Protein AF-A0A383B285-F1 (afdb_monomer_lite)

Radius of gyration: 13.39 Å; chains: 1; bounding box: 40×34×34 Å

Structure (mmCIF, N/CA/C/O backbone):
data_AF-A0A383B285-F1
#
_entry.id   AF-A0A383B285-F1
#
loop_
_atom_site.group_PDB
_atom_site.id
_atom_site.type_symbol
_atom_site.label_atom_id
_atom_site.label_alt_id
_atom_site.label_comp_id
_atom_site.label_asym_id
_atom_site.label_entity_id
_atom_site.label_seq_id
_atom_site.pdbx_PDB_ins_code
_atom_site.Cartn_x
_atom_site.Cartn_y
_atom_site.Cartn_z
_atom_site.occupancy
_atom_site.B_iso_or_equiv
_atom_site.auth_seq_id
_atom_site.auth_comp_id
_atom_site.auth_asym_id
_atom_site.auth_atom_id
_atom_site.pdbx_PDB_model_num
ATOM 1 N N . MET A 1 1 ? 25.808 -14.096 19.662 1.00 39.41 1 MET A N 1
ATOM 2 C CA . MET A 1 1 ? 24.910 -14.997 18.913 1.00 39.41 1 MET A CA 1
ATOM 3 C C . MET A 1 1 ? 23.701 -14.143 18.546 1.00 39.41 1 MET A C 1
ATOM 5 O O . MET A 1 1 ? 22.890 -13.890 19.416 1.00 39.41 1 MET A O 1
ATOM 9 N N . THR A 1 2 ? 23.863 -13.259 17.557 1.00 38.72 2 THR A N 1
ATOM 10 C CA . THR A 1 2 ? 23.516 -13.438 16.126 1.00 38.72 2 THR A CA 1
ATOM 11 C C . THR A 1 2 ? 22.011 -13.330 15.873 1.00 38.72 2 THR A C 1
ATOM 13 O O . THR A 1 2 ? 21.273 -14.186 16.345 1.00 38.72 2 THR A O 1
ATOM 16 N N . GLN A 1 3 ? 21.659 -12.343 15.030 1.00 39.00 3 GLN A N 1
ATOM 17 C CA . GLN A 1 3 ? 20.411 -12.177 14.261 1.00 39.00 3 GLN A CA 1
ATOM 18 C C . GLN A 1 3 ? 19.294 -11.397 15.002 1.00 39.00 3 GLN A C 1
ATOM 20 O O . GLN A 1 3 ? 18.973 -11.721 16.135 1.00 39.00 3 GLN A O 1
ATOM 25 N N . THR A 1 4 ? 18.730 -10.303 14.476 1.00 37.41 4 THR A N 1
ATOM 26 C CA . THR A 1 4 ? 18.509 -9.975 13.057 1.00 37.41 4 THR A CA 1
ATOM 27 C C . THR A 1 4 ? 18.558 -8.457 12.850 1.00 37.41 4 THR A C 1
ATOM 29 O O . THR A 1 4 ? 17.865 -7.708 13.537 1.00 37.41 4 THR A O 1
ATOM 32 N N . ASP A 1 5 ? 19.390 -8.017 11.906 1.00 42.62 5 ASP A N 1
ATOM 33 C CA . ASP A 1 5 ? 19.161 -6.810 11.107 1.00 42.62 5 ASP A CA 1
ATOM 34 C C . ASP A 1 5 ? 17.681 -6.854 10.714 1.00 42.62 5 ASP A C 1
ATOM 36 O O . ASP A 1 5 ? 17.306 -7.746 9.966 1.00 42.62 5 ASP A O 1
ATOM 40 N N . VAL A 1 6 ? 16.803 -6.078 11.358 1.00 51.84 6 VAL A N 1
ATOM 41 C CA . VAL A 1 6 ? 15.353 -6.165 11.117 1.00 51.84 6 VAL A CA 1
ATOM 42 C C . VAL A 1 6 ? 15.146 -6.023 9.615 1.00 51.84 6 VAL A C 1
ATOM 44 O O . VAL A 1 6 ? 15.353 -4.917 9.114 1.00 51.84 6 VAL A O 1
ATOM 47 N N . ASP A 1 7 ? 14.826 -7.144 8.946 1.00 56.09 7 ASP A N 1
ATOM 48 C CA . ASP A 1 7 ? 14.763 -7.375 7.494 1.00 56.09 7 ASP A CA 1
ATOM 49 C C . ASP A 1 7 ? 13.747 -6.441 6.827 1.00 56.09 7 ASP A C 1
ATOM 51 O O . ASP A 1 7 ? 12.724 -6.842 6.284 1.00 56.09 7 ASP A O 1
ATOM 55 N N . SER A 1 8 ? 13.992 -5.145 6.924 1.00 61.88 8 SER A N 1
ATOM 56 C CA . SER A 1 8 ? 13.173 -4.104 6.350 1.00 61.88 8 SER A CA 1
ATOM 57 C C . SER A 1 8 ? 13.355 -4.197 4.847 1.00 61.88 8 SER A C 1
ATOM 59 O O . SER A 1 8 ? 14.458 -4.458 4.353 1.00 61.88 8 SER A O 1
ATOM 61 N N . PHE A 1 9 ? 12.323 -3.853 4.085 1.00 66.31 9 PHE A N 1
ATOM 62 C CA . PHE A 1 9 ? 12.443 -3.797 2.628 1.00 66.31 9 PHE A CA 1
ATOM 63 C C . PHE A 1 9 ? 13.439 -2.733 2.135 1.00 66.31 9 PHE A C 1
ATOM 65 O O . PHE A 1 9 ? 13.666 -2.598 0.935 1.00 66.31 9 PHE A O 1
ATOM 72 N N . LYS A 1 10 ? 14.082 -2.002 3.054 1.00 65.69 10 LYS A N 1
ATOM 73 C CA . LYS A 1 10 ? 15.209 -1.106 2.800 1.00 65.69 10 LYS A CA 1
ATOM 74 C C . LYS A 1 10 ? 16.318 -1.769 1.983 1.00 65.69 10 LYS A C 1
ATOM 76 O O . LYS A 1 10 ? 16.828 -1.140 1.064 1.00 65.69 10 LYS A O 1
ATOM 81 N N . SER A 1 11 ? 16.661 -3.021 2.297 1.00 67.06 11 SER A N 1
ATOM 82 C CA . SER A 1 11 ? 17.742 -3.751 1.616 1.00 67.06 11 SER A CA 1
ATOM 83 C C . SER A 1 11 ? 17.371 -4.172 0.191 1.00 67.06 11 SER A C 1
ATOM 85 O O . SER A 1 11 ? 18.249 -4.300 -0.656 1.00 67.06 11 SER A O 1
ATOM 87 N N . PHE A 1 12 ? 16.075 -4.337 -0.093 1.00 70.44 12 PHE A N 1
ATOM 88 C CA . PHE A 1 12 ? 15.550 -4.663 -1.425 1.00 70.44 12 PHE A CA 1
ATOM 89 C C . PHE A 1 12 ? 15.232 -3.416 -2.267 1.00 70.44 12 PHE A C 1
ATOM 91 O O . PHE A 1 12 ? 15.117 -3.496 -3.489 1.00 70.44 12 PHE A O 1
ATOM 98 N N . GLY A 1 13 ? 15.116 -2.255 -1.622 1.00 75.44 13 GLY A N 1
ATOM 99 C CA . GLY A 1 13 ? 14.809 -0.983 -2.262 1.00 75.44 13 GLY A CA 1
ATOM 100 C C . GLY A 1 13 ? 13.308 -0.741 -2.490 1.00 75.44 13 GLY A C 1
ATOM 101 O O . GLY A 1 13 ? 12.468 -1.605 -2.223 1.00 75.44 13 GLY A O 1
ATOM 102 N N . PRO A 1 14 ? 12.952 0.462 -2.973 1.00 75.75 14 PRO A N 1
ATOM 103 C CA . PRO A 1 14 ? 11.560 0.880 -3.148 1.00 75.75 14 PRO A CA 1
ATOM 104 C C . PRO A 1 14 ? 10.824 0.094 -4.245 1.00 75.75 14 PRO A C 1
ATOM 106 O O . PRO A 1 14 ? 9.644 -0.193 -4.082 1.00 75.75 14 PRO A O 1
ATOM 109 N N . ASN A 1 15 ? 11.519 -0.340 -5.303 1.00 81.25 15 ASN A N 1
ATOM 110 C CA . ASN A 1 15 ? 10.917 -1.129 -6.388 1.00 81.25 15 ASN A CA 1
ATOM 111 C C . ASN A 1 15 ? 10.339 -2.461 -5.898 1.00 81.25 15 ASN A C 1
ATOM 113 O O . ASN A 1 15 ? 9.258 -2.863 -6.310 1.00 81.25 15 ASN A O 1
ATOM 117 N N . PHE A 1 16 ? 11.032 -3.147 -4.985 1.00 83.25 16 PHE A N 1
ATOM 118 C CA . PHE A 1 16 ? 10.516 -4.400 -4.436 1.00 83.25 16 PHE A CA 1
ATOM 119 C C . PHE A 1 16 ? 9.242 -4.167 -3.620 1.00 83.25 16 PHE A C 1
ATOM 121 O O . PHE A 1 16 ? 8.287 -4.928 -3.735 1.00 83.25 16 PHE A O 1
ATOM 128 N N . GLN A 1 17 ? 9.204 -3.085 -2.835 1.00 84.56 17 GLN A N 1
ATOM 129 C CA . GLN A 1 17 ? 8.016 -2.706 -2.067 1.00 84.56 17 GLN A CA 1
ATOM 130 C C . GLN A 1 17 ? 6.833 -2.426 -3.000 1.00 84.56 17 GLN A C 1
ATOM 132 O O . GLN A 1 17 ? 5.729 -2.883 -2.717 1.00 84.56 17 GLN A O 1
ATOM 137 N N . ASN A 1 18 ? 7.074 -1.755 -4.129 1.00 86.12 18 ASN A N 1
ATOM 138 C CA . ASN A 1 18 ? 6.066 -1.505 -5.160 1.00 86.12 18 ASN A CA 1
ATOM 139 C C . ASN A 1 18 ? 5.529 -2.821 -5.737 1.00 86.12 18 ASN A C 1
ATOM 141 O O . ASN A 1 18 ? 4.324 -3.048 -5.685 1.00 86.12 18 ASN A O 1
ATOM 145 N N . CYS A 1 19 ? 6.399 -3.745 -6.158 1.00 85.06 19 CYS A N 1
ATOM 146 C CA . CYS A 1 19 ? 5.969 -5.061 -6.645 1.00 85.06 19 CYS A CA 1
ATOM 147 C C . CYS A 1 19 ? 5.148 -5.842 -5.608 1.00 85.06 19 CYS A C 1
ATOM 149 O O . CYS A 1 19 ? 4.186 -6.516 -5.965 1.00 85.06 19 CYS A O 1
ATOM 151 N N . VAL A 1 20 ? 5.500 -5.759 -4.320 1.00 84.81 20 VAL A N 1
ATOM 152 C CA . VAL A 1 20 ? 4.741 -6.419 -3.245 1.00 84.81 20 VAL A CA 1
ATOM 153 C C . VAL A 1 20 ? 3.353 -5.797 -3.089 1.00 84.81 20 VAL A C 1
ATOM 155 O O . VAL A 1 20 ? 2.375 -6.533 -2.970 1.00 84.81 20 VAL A O 1
ATOM 158 N N . LEU A 1 21 ? 3.250 -4.463 -3.117 1.00 85.00 21 LEU A N 1
ATOM 159 C CA . LEU A 1 21 ? 1.965 -3.758 -3.087 1.00 85.00 21 LEU A CA 1
ATOM 160 C C . LEU A 1 21 ? 1.120 -4.084 -4.326 1.00 85.00 21 LEU A C 1
ATOM 162 O O . LEU A 1 21 ? -0.069 -4.344 -4.197 1.00 85.00 21 LEU A O 1
ATOM 166 N N . GLN A 1 22 ? 1.726 -4.134 -5.510 1.00 86.94 22 GLN A N 1
ATOM 167 C CA . GLN A 1 22 ? 1.050 -4.515 -6.747 1.00 86.94 22 GLN A CA 1
ATOM 168 C C . GLN A 1 22 ? 0.520 -5.951 -6.670 1.00 86.94 22 GLN A C 1
ATOM 170 O O . GLN A 1 22 ? -0.663 -6.197 -6.898 1.00 86.94 22 GLN A O 1
ATOM 175 N N . ALA A 1 23 ? 1.371 -6.904 -6.283 1.00 85.75 23 ALA A N 1
ATOM 176 C CA . ALA A 1 23 ? 0.988 -8.303 -6.131 1.00 85.75 23 ALA A CA 1
ATOM 177 C C . ALA A 1 23 ? -0.116 -8.481 -5.078 1.00 85.75 23 ALA A C 1
ATOM 179 O O . ALA A 1 23 ? -1.024 -9.277 -5.283 1.00 85.75 23 ALA A O 1
ATOM 180 N N . ALA A 1 24 ? -0.090 -7.692 -3.999 1.00 83.56 24 ALA A N 1
ATOM 181 C CA . ALA A 1 24 ? -1.151 -7.648 -2.994 1.00 83.56 24 ALA A CA 1
ATOM 182 C C . ALA A 1 24 ? -2.514 -7.186 -3.546 1.00 83.56 24 ALA A C 1
ATOM 184 O O . ALA A 1 24 ? -3.553 -7.556 -3.002 1.00 83.56 24 ALA A O 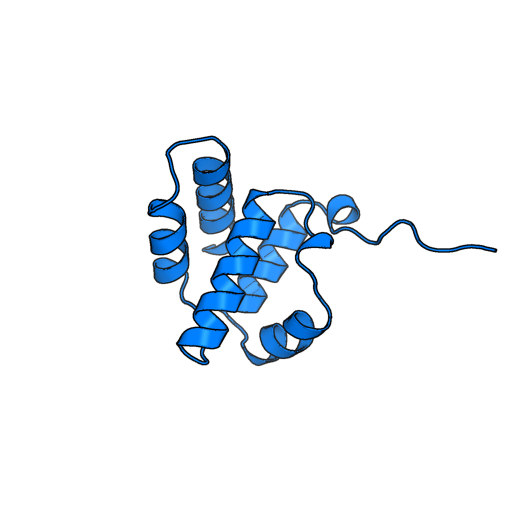1
ATOM 185 N N . LEU A 1 25 ? -2.526 -6.366 -4.599 1.00 80.88 25 LEU A N 1
ATOM 186 C CA . LEU A 1 25 ? -3.757 -5.873 -5.223 1.00 80.88 25 LEU A CA 1
ATOM 187 C C . LEU A 1 25 ? -4.303 -6.832 -6.275 1.00 80.88 25 LEU A C 1
ATOM 189 O O . LEU A 1 25 ? -5.516 -6.991 -6.393 1.00 80.88 25 LEU A O 1
ATOM 193 N N . ILE A 1 26 ? -3.413 -7.457 -7.044 1.00 81.69 26 ILE A N 1
ATOM 194 C CA . ILE A 1 26 ? -3.791 -8.363 -8.131 1.00 81.69 26 ILE A CA 1
ATOM 195 C C . ILE A 1 26 ? -4.171 -9.737 -7.575 1.00 81.69 26 ILE A C 1
ATOM 197 O O . ILE A 1 26 ? -5.154 -10.337 -8.012 1.00 81.69 26 ILE A O 1
ATOM 201 N N . ASP A 1 27 ? -3.394 -10.237 -6.615 1.00 81.81 27 ASP A N 1
ATOM 202 C CA . ASP A 1 27 ? -3.498 -11.601 -6.124 1.00 81.81 27 ASP A CA 1
ATOM 203 C C . ASP A 1 27 ? -3.904 -11.615 -4.648 1.00 81.81 27 ASP A C 1
ATOM 205 O O . ASP A 1 27 ? -3.130 -11.341 -3.728 1.00 81.81 27 ASP A O 1
ATOM 209 N N . ARG A 1 28 ? -5.178 -11.944 -4.426 1.00 78.19 28 ARG A N 1
ATOM 210 C CA . ARG A 1 28 ? -5.758 -12.049 -3.087 1.00 78.19 28 ARG A CA 1
ATOM 211 C C . ARG A 1 28 ? -5.099 -13.149 -2.258 1.00 78.19 28 ARG A C 1
ATOM 213 O O . ARG A 1 28 ? -4.907 -12.956 -1.063 1.00 78.19 28 ARG A O 1
ATOM 220 N N . ASP A 1 29 ? -4.799 -14.296 -2.860 1.00 81.56 29 ASP A N 1
ATOM 221 C CA . ASP A 1 29 ? -4.221 -15.431 -2.135 1.00 81.56 29 ASP A CA 1
ATOM 222 C C . ASP A 1 29 ? -2.788 -15.103 -1.701 1.00 81.56 29 ASP A C 1
ATOM 224 O O . ASP A 1 29 ? -2.393 -15.382 -0.565 1.00 81.56 29 ASP A O 1
ATOM 228 N N . PHE A 1 30 ? -2.042 -14.404 -2.565 1.00 84.00 30 PHE A N 1
ATOM 229 C CA . PHE A 1 30 ? -0.772 -13.793 -2.191 1.00 84.00 30 PHE A CA 1
ATOM 230 C C . PHE A 1 30 ? -0.957 -12.810 -1.036 1.00 84.00 30 PHE A C 1
ATOM 232 O O . PHE A 1 30 ? -0.284 -12.961 -0.016 1.00 84.00 30 PHE A O 1
ATOM 239 N N . PHE A 1 31 ? -1.888 -11.854 -1.161 1.00 83.44 31 PHE A N 1
ATOM 240 C CA . PHE A 1 31 ? -2.152 -10.868 -0.119 1.00 83.44 31 PHE A CA 1
ATOM 241 C C . PHE A 1 31 ? -2.488 -11.513 1.217 1.00 83.44 31 PHE A C 1
ATOM 243 O O . PHE A 1 31 ? -1.870 -11.138 2.196 1.00 83.44 31 PHE A O 1
ATOM 250 N N . GLU A 1 32 ? -3.397 -12.487 1.294 1.00 82.62 32 GLU A N 1
ATOM 251 C CA . GLU A 1 32 ? -3.764 -13.132 2.563 1.00 82.62 32 GLU A CA 1
ATOM 252 C C . GLU A 1 32 ? -2.559 -13.824 3.223 1.00 82.62 32 GLU A C 1
ATOM 254 O O . GLU A 1 32 ? -2.352 -13.687 4.431 1.00 82.62 32 GLU A O 1
ATOM 259 N N . LYS A 1 33 ? -1.698 -14.477 2.432 1.00 84.12 33 LYS A N 1
ATOM 260 C CA . LYS A 1 33 ? -0.460 -15.105 2.926 1.00 84.12 33 LYS A CA 1
ATOM 261 C C . LYS A 1 33 ? 0.546 -14.085 3.448 1.00 84.12 33 LYS A C 1
ATOM 263 O O . LYS A 1 33 ? 1.121 -14.264 4.528 1.00 84.12 33 LYS A O 1
ATOM 26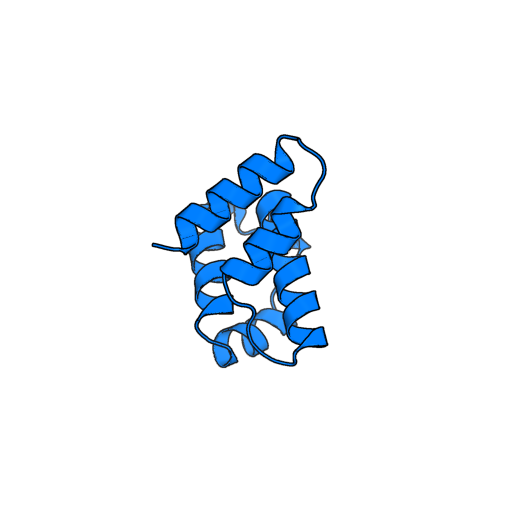8 N N . ILE A 1 34 ? 0.781 -13.013 2.690 1.00 83.00 34 ILE A N 1
ATOM 269 C CA . ILE A 1 34 ? 1.714 -11.971 3.119 1.00 83.00 34 ILE A CA 1
ATOM 270 C C . ILE A 1 34 ? 1.097 -11.062 4.177 1.00 83.00 34 ILE A C 1
ATOM 272 O O . ILE A 1 34 ? 1.831 -10.531 4.980 1.00 83.00 34 ILE A O 1
ATOM 276 N N . PHE A 1 35 ? -0.218 -10.918 4.273 1.00 77.00 35 PHE A N 1
ATOM 277 C CA . PHE A 1 35 ? -0.892 -10.042 5.233 1.00 77.00 35 PHE A CA 1
ATOM 278 C C . PHE A 1 35 ? -0.654 -10.463 6.684 1.00 77.00 35 PHE A C 1
ATOM 280 O O . PHE A 1 35 ? -0.573 -9.608 7.572 1.00 77.00 35 PHE A O 1
ATOM 287 N N . GLU A 1 36 ? -0.563 -11.772 6.926 1.00 77.00 36 GLU A N 1
ATOM 288 C CA . GLU A 1 36 ? -0.259 -12.332 8.244 1.00 77.00 36 GLU A CA 1
ATOM 289 C C . GLU A 1 36 ? 1.233 -12.188 8.589 1.00 77.00 36 GLU A C 1
ATOM 291 O O . GLU A 1 36 ? 1.594 -11.906 9.732 1.00 77.00 36 GLU A O 1
ATOM 296 N N . THR A 1 37 ? 2.101 -12.315 7.581 1.00 80.38 37 THR A N 1
ATOM 297 C CA . THR A 1 37 ? 3.564 -12.327 7.752 1.00 80.38 37 THR A CA 1
ATOM 298 C C . THR A 1 37 ? 4.181 -10.921 7.701 1.00 80.38 37 THR A C 1
ATOM 300 O O . THR A 1 37 ? 5.167 -10.628 8.376 1.00 80.38 37 THR A O 1
ATOM 303 N N . LEU A 1 38 ? 3.600 -10.032 6.901 1.00 80.12 38 LEU A N 1
ATOM 304 C CA . LEU A 1 38 ? 4.113 -8.721 6.531 1.00 80.12 38 LEU A CA 1
ATOM 305 C C . LEU A 1 38 ? 3.420 -7.647 7.369 1.00 80.12 38 LEU A C 1
ATOM 307 O O . LEU A 1 38 ? 2.232 -7.347 7.240 1.00 80.12 38 LEU A O 1
ATOM 311 N N . LYS A 1 39 ? 4.208 -7.047 8.252 1.00 78.31 39 LYS A N 1
ATOM 312 C CA . LYS A 1 39 ? 3.819 -5.906 9.082 1.00 78.31 39 LYS A CA 1
ATOM 313 C C . LYS A 1 39 ? 4.135 -4.580 8.391 1.00 78.31 39 LYS A C 1
ATOM 315 O O . LYS A 1 39 ? 5.060 -4.464 7.594 1.00 78.31 39 LYS A O 1
ATOM 320 N N . GLU A 1 40 ? 3.412 -3.535 8.763 1.00 78.25 40 GLU A N 1
ATOM 321 C CA . GLU A 1 40 ? 3.719 -2.169 8.317 1.00 78.25 40 GLU A CA 1
ATOM 322 C C . GLU A 1 40 ? 5.138 -1.710 8.716 1.00 78.25 40 GLU A C 1
ATOM 324 O O . GLU A 1 40 ? 5.739 -0.865 8.059 1.00 78.25 40 GLU A O 1
ATOM 329 N N . GLU A 1 41 ? 5.703 -2.310 9.767 1.00 76.69 41 GLU A N 1
ATOM 330 C CA . GLU A 1 41 ? 7.044 -2.030 10.289 1.00 76.69 41 GLU A CA 1
ATOM 331 C C . GLU A 1 41 ? 8.170 -2.375 9.298 1.00 76.69 41 GLU A C 1
ATOM 333 O O . GLU A 1 41 ? 9.239 -1.775 9.372 1.00 76.69 41 GLU A O 1
ATOM 338 N N . TYR A 1 42 ? 7.931 -3.294 8.352 1.00 79.19 42 TYR A N 1
ATOM 339 C CA . TYR A 1 42 ? 8.923 -3.686 7.341 1.00 79.19 42 TYR A CA 1
ATOM 340 C C . TYR A 1 42 ? 9.112 -2.630 6.247 1.00 79.19 42 TYR A C 1
ATOM 342 O O . TYR A 1 42 ? 10.165 -2.581 5.600 1.00 79.19 42 TYR A O 1
ATOM 350 N N . PHE A 1 43 ? 8.107 -1.783 6.022 1.00 80.88 43 PHE A N 1
ATOM 351 C CA . PHE A 1 43 ? 8.231 -0.666 5.097 1.00 80.88 43 PHE A CA 1
ATOM 352 C C . PHE A 1 43 ? 9.053 0.439 5.753 1.00 80.88 43 PHE A C 1
ATOM 354 O O . PHE A 1 43 ? 8.866 0.781 6.918 1.00 80.88 43 PHE A O 1
ATOM 361 N N . THR A 1 44 ? 9.970 1.035 5.003 1.00 77.25 44 THR A N 1
ATOM 362 C CA . THR A 1 44 ? 10.760 2.170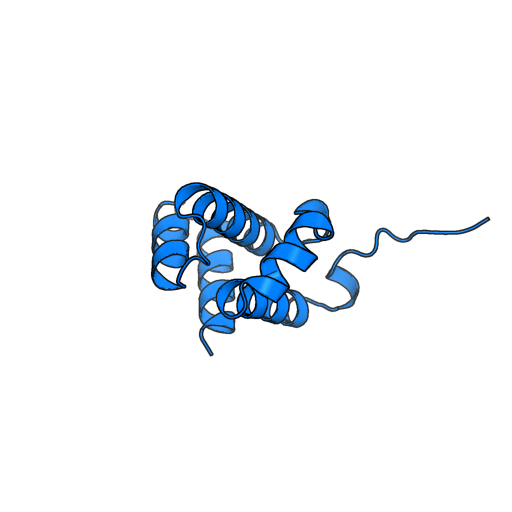 5.501 1.00 77.25 44 THR A CA 1
ATOM 363 C C . THR A 1 44 ? 10.133 3.509 5.172 1.00 77.25 44 THR A C 1
ATOM 365 O O . THR A 1 44 ? 10.330 4.471 5.907 1.00 77.25 44 THR A O 1
ATOM 368 N N . SER A 1 45 ? 9.377 3.561 4.082 1.00 81.19 45 SER A N 1
ATOM 369 C CA . SER A 1 45 ? 8.740 4.775 3.596 1.00 81.19 45 SER A CA 1
ATOM 370 C C . SER A 1 45 ? 7.339 4.910 4.173 1.00 81.19 45 SER A C 1
ATOM 372 O O . SER A 1 45 ? 6.545 3.968 4.137 1.00 81.19 45 SER A O 1
ATOM 374 N N . GLU A 1 46 ? 7.008 6.102 4.661 1.00 83.62 46 GLU A N 1
ATOM 375 C CA . GLU A 1 46 ? 5.671 6.401 5.183 1.00 83.62 46 GLU A CA 1
ATOM 376 C C . GLU A 1 46 ? 4.582 6.288 4.103 1.00 83.62 46 GLU A C 1
ATOM 378 O O . GLU A 1 46 ? 3.455 5.893 4.407 1.00 83.62 46 GLU A O 1
ATOM 383 N N . ALA A 1 47 ? 4.929 6.542 2.836 1.00 86.56 47 ALA A N 1
ATOM 384 C CA . ALA A 1 47 ? 4.045 6.339 1.690 1.00 86.56 47 ALA A CA 1
ATOM 385 C C . ALA A 1 47 ? 3.613 4.869 1.553 1.00 86.56 47 ALA A C 1
ATOM 387 O O . ALA A 1 47 ? 2.421 4.569 1.579 1.00 86.56 47 ALA A O 1
ATOM 388 N N . HIS A 1 48 ? 4.573 3.940 1.493 1.00 86.19 48 HIS A N 1
ATOM 389 C CA . HIS A 1 48 ? 4.293 2.504 1.404 1.00 86.19 48 HIS A CA 1
ATOM 390 C C . HIS A 1 48 ? 3.516 1.985 2.613 1.00 86.19 48 HIS A C 1
ATOM 392 O O . HIS A 1 48 ? 2.581 1.209 2.438 1.00 86.19 48 HIS A O 1
ATOM 398 N N . LYS A 1 49 ? 3.849 2.454 3.826 1.00 87.50 49 LYS A N 1
ATOM 399 C CA . LYS A 1 49 ? 3.085 2.133 5.044 1.00 87.50 49 LYS A CA 1
ATOM 400 C C . LYS A 1 49 ? 1.630 2.561 4.929 1.00 87.50 49 LYS A C 1
ATOM 402 O O . LYS A 1 49 ? 0.737 1.768 5.210 1.00 87.50 49 LYS A O 1
ATOM 407 N N . SER A 1 50 ? 1.402 3.802 4.506 1.00 87.12 50 SER A N 1
ATOM 408 C CA . SER A 1 50 ? 0.059 4.367 4.362 1.00 87.12 50 SER A CA 1
ATOM 409 C C . SER A 1 50 ? -0.762 3.580 3.346 1.00 87.12 50 SER A C 1
ATOM 411 O O . SER A 1 50 ? -1.887 3.191 3.642 1.00 87.12 50 SER A O 1
ATOM 413 N N . ILE A 1 51 ? -0.171 3.265 2.188 1.00 87.62 51 ILE A N 1
ATOM 414 C CA . ILE A 1 51 ? -0.828 2.448 1.163 1.00 87.62 51 ILE A CA 1
ATOM 415 C C . ILE A 1 51 ? -1.145 1.061 1.720 1.00 87.62 51 ILE A C 1
ATOM 417 O O . ILE A 1 51 ? -2.285 0.622 1.625 1.00 87.62 51 ILE A O 1
ATOM 421 N N . TRP A 1 52 ? -0.180 0.387 2.353 1.00 87.19 52 TRP A N 1
ATOM 422 C CA . TRP A 1 52 ? -0.395 -0.931 2.951 1.00 87.19 52 TRP A CA 1
ATOM 423 C C . TRP A 1 52 ? -1.545 -0.922 3.962 1.00 87.19 52 TRP A C 1
ATOM 425 O O . TRP A 1 52 ? -2.418 -1.785 3.907 1.00 87.19 52 TRP A O 1
ATOM 435 N N . LEU A 1 53 ? -1.591 0.070 4.854 1.00 87.44 53 LEU A N 1
ATOM 436 C CA . LEU A 1 53 ? -2.674 0.222 5.825 1.00 87.44 53 LEU A CA 1
ATOM 437 C C . LEU A 1 53 ? -4.041 0.380 5.158 1.00 87.44 53 LEU A C 1
ATOM 439 O O . LEU A 1 53 ? -4.996 -0.271 5.588 1.00 87.44 53 LEU A O 1
ATOM 443 N N . GLU A 1 54 ? -4.137 1.182 4.099 1.00 87.38 54 GLU A N 1
ATOM 444 C CA . GLU A 1 54 ? -5.386 1.321 3.351 1.00 87.38 54 GLU A CA 1
ATOM 445 C C . GLU A 1 54 ? -5.765 0.035 2.621 1.00 87.38 54 GLU A C 1
ATOM 447 O O . GLU A 1 54 ? -6.931 -0.361 2.667 1.00 87.38 54 GLU A O 1
ATOM 452 N N . ILE A 1 55 ? -4.797 -0.703 2.065 1.00 86.25 55 ILE A N 1
ATOM 453 C CA . ILE A 1 55 ? -5.062 -2.028 1.491 1.00 86.25 55 ILE A CA 1
ATOM 454 C C . ILE A 1 55 ? -5.682 -2.943 2.548 1.00 86.25 55 ILE A C 1
ATOM 456 O O . ILE A 1 55 ? -6.726 -3.546 2.307 1.00 86.25 55 ILE A O 1
ATOM 460 N N . ARG A 1 56 ? -5.089 -3.005 3.748 1.00 85.00 56 ARG A N 1
ATOM 461 C CA . ARG A 1 56 ? -5.607 -3.814 4.862 1.00 85.00 56 ARG A CA 1
ATOM 462 C C . ARG A 1 56 ? -7.015 -3.390 5.275 1.00 85.00 56 ARG A C 1
ATOM 464 O O . ARG A 1 56 ? -7.862 -4.254 5.496 1.00 85.00 56 ARG A O 1
ATOM 471 N N . LYS A 1 57 ? -7.279 -2.084 5.389 1.00 86.19 57 LYS A N 1
ATOM 472 C CA . LYS A 1 57 ? -8.603 -1.561 5.762 1.00 86.19 57 LYS A CA 1
ATOM 473 C C . LYS A 1 57 ? -9.654 -1.895 4.717 1.00 86.19 57 LYS A C 1
ATOM 475 O O . LYS A 1 57 ? -10.728 -2.375 5.072 1.00 86.19 57 LYS A O 1
ATOM 480 N N . LEU A 1 58 ? -9.354 -1.657 3.444 1.00 85.50 58 LEU A N 1
ATOM 481 C CA . LEU A 1 58 ? -10.269 -1.932 2.345 1.00 85.50 58 LEU A CA 1
ATOM 482 C C . LEU A 1 58 ? -10.515 -3.433 2.207 1.00 85.50 58 LEU A C 1
ATOM 484 O O . LEU A 1 58 ? -11.665 -3.841 2.057 1.00 85.50 58 LEU A O 1
ATOM 488 N N . PHE A 1 59 ? -9.474 -4.251 2.361 1.00 81.94 59 PHE A N 1
ATOM 489 C CA . PHE A 1 59 ? -9.615 -5.698 2.396 1.00 81.94 59 PHE A CA 1
ATOM 490 C C . PHE A 1 59 ? -10.503 -6.147 3.553 1.00 81.94 59 PHE A C 1
ATOM 492 O O . PHE A 1 59 ? -11.405 -6.937 3.339 1.00 81.94 59 PHE A O 1
ATOM 499 N N . ASN A 1 60 ? -10.339 -5.604 4.760 1.00 83.06 60 ASN A N 1
ATOM 500 C CA . ASN A 1 60 ? -11.211 -5.941 5.888 1.00 83.06 60 ASN A CA 1
ATOM 501 C C . ASN A 1 60 ? -12.668 -5.480 5.654 1.00 83.06 60 ASN A C 1
ATOM 503 O O . ASN A 1 60 ? -13.613 -6.207 5.948 1.00 83.06 60 ASN A O 1
ATOM 507 N N . LYS A 1 61 ? -12.854 -4.294 5.060 1.00 84.81 61 LYS A N 1
ATOM 508 C CA . LYS A 1 61 ? -14.168 -3.686 4.801 1.00 84.81 61 LYS A CA 1
ATOM 509 C C . LYS A 1 61 ? -14.959 -4.392 3.699 1.00 84.81 61 LYS A C 1
ATOM 511 O O . LYS A 1 61 ? -16.164 -4.581 3.843 1.00 84.81 61 LYS A O 1
ATOM 516 N N . TYR A 1 62 ? -14.304 -4.742 2.597 1.00 81.50 62 TYR A N 1
ATOM 517 C CA . TYR A 1 62 ? -14.942 -5.342 1.422 1.00 81.50 62 TYR A CA 1
ATOM 518 C C . TYR A 1 62 ? -14.715 -6.854 1.324 1.00 81.50 62 TYR A C 1
ATOM 520 O O . TYR A 1 62 ? -15.293 -7.502 0.453 1.00 81.50 62 TYR A O 1
ATOM 528 N N . ASN A 1 63 ? -13.883 -7.419 2.204 1.00 76.88 63 ASN A N 1
ATOM 529 C CA . ASN A 1 63 ? -13.403 -8.801 2.162 1.00 76.88 63 ASN A CA 1
ATOM 530 C C . ASN A 1 63 ? -12.890 -9.210 0.769 1.00 76.88 63 ASN A C 1
ATOM 532 O O . ASN A 1 63 ? -13.069 -10.349 0.329 1.00 76.88 63 ASN A O 1
ATOM 536 N N . ALA A 1 64 ? -12.318 -8.239 0.055 1.00 73.00 64 ALA A N 1
ATOM 537 C CA . ALA A 1 64 ? -11.902 -8.310 -1.337 1.00 73.00 64 ALA A CA 1
ATOM 538 C C . ALA A 1 64 ? -10.690 -7.399 -1.555 1.00 73.00 64 ALA A C 1
ATOM 540 O O . ALA A 1 64 ? -10.543 -6.385 -0.868 1.00 73.00 64 ALA A O 1
ATOM 541 N N . ALA A 1 65 ? -9.829 -7.766 -2.506 1.00 68.19 65 ALA A N 1
ATOM 542 C CA . ALA A 1 65 ? -8.663 -6.964 -2.851 1.00 68.19 65 ALA A CA 1
ATOM 543 C C . ALA A 1 65 ? -9.110 -5.566 -3.322 1.00 68.19 65 ALA A C 1
ATOM 545 O O . ALA A 1 65 ? -9.996 -5.468 -4.179 1.00 68.19 65 ALA A O 1
ATOM 546 N N . PRO A 1 66 ? -8.561 -4.484 -2.746 1.00 76.94 66 PRO A N 1
ATOM 547 C CA . PRO A 1 6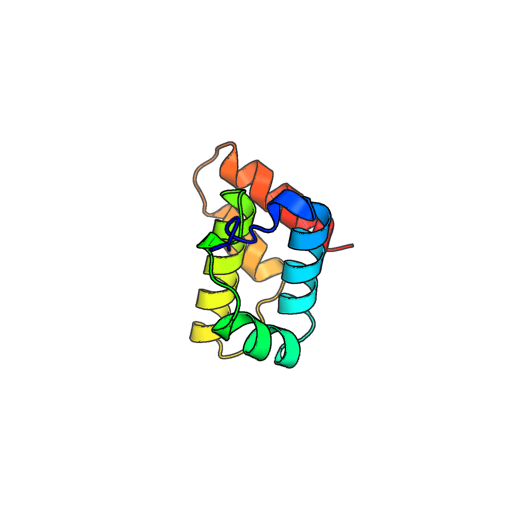6 ? -8.889 -3.145 -3.196 1.00 76.94 66 PRO A CA 1
ATOM 548 C C . PRO A 1 66 ? -8.366 -2.902 -4.606 1.00 76.94 66 PRO A C 1
ATOM 550 O O . PRO A 1 66 ? -7.294 -3.362 -4.980 1.00 76.94 66 PRO A O 1
ATOM 553 N N . THR A 1 67 ? -9.114 -2.130 -5.384 1.00 81.19 67 THR A N 1
ATOM 554 C CA . THR A 1 67 ? -8.650 -1.637 -6.678 1.00 81.19 67 THR A CA 1
ATOM 555 C C . THR A 1 67 ? -7.763 -0.415 -6.504 1.00 81.19 67 THR A C 1
ATOM 557 O O . THR A 1 67 ? -7.927 0.366 -5.562 1.00 81.19 67 THR A O 1
ATOM 560 N N . TYR A 1 68 ? -6.878 -0.217 -7.476 1.00 81.75 68 TYR A N 1
ATOM 561 C CA . TYR A 1 68 ? -6.034 0.965 -7.583 1.00 81.75 68 TYR A CA 1
ATOM 562 C C . TYR A 1 68 ? -6.812 2.279 -7.404 1.00 81.75 68 TYR A C 1
ATOM 564 O O . TYR A 1 68 ? -6.426 3.132 -6.608 1.00 81.75 68 TYR A O 1
ATOM 572 N N . ASP A 1 69 ? -7.960 2.396 -8.074 1.00 83.00 69 ASP A N 1
ATOM 573 C CA . ASP A 1 69 ? -8.840 3.567 -8.003 1.00 83.00 69 ASP A CA 1
ATOM 574 C C . ASP A 1 69 ? -9.294 3.875 -6.568 1.00 83.00 69 ASP A C 1
ATOM 576 O O . ASP A 1 69 ? -9.318 5.026 -6.132 1.00 83.00 69 ASP A O 1
ATOM 580 N N . THR A 1 70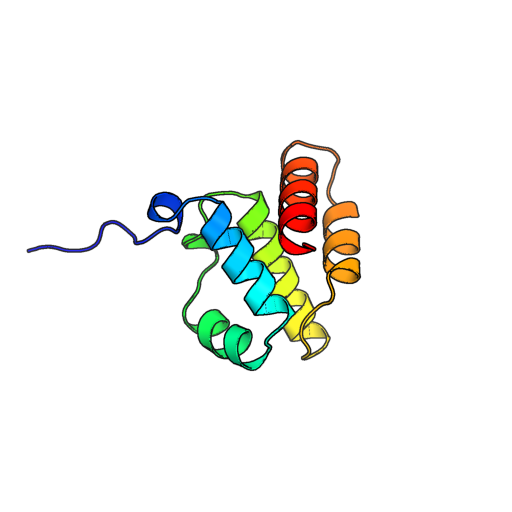 ? -9.581 2.827 -5.794 1.00 86.00 70 THR A N 1
ATOM 581 C CA . THR A 1 70 ? -10.025 2.953 -4.405 1.00 86.00 70 THR A CA 1
ATOM 582 C C . THR A 1 70 ? -8.882 3.425 -3.519 1.00 86.00 70 THR A C 1
ATOM 584 O O . THR A 1 70 ? -9.068 4.355 -2.741 1.00 86.00 70 THR A O 1
ATOM 587 N N . LEU A 1 71 ? -7.685 2.850 -3.671 1.00 87.25 71 LEU A N 1
ATOM 588 C CA . LEU A 1 71 ? -6.502 3.325 -2.949 1.00 87.25 71 LEU A CA 1
ATOM 589 C C . LEU A 1 71 ? -6.173 4.772 -3.296 1.00 87.25 71 LEU A C 1
ATOM 591 O O . LEU A 1 71 ? -5.939 5.581 -2.405 1.00 87.25 71 LEU A O 1
ATOM 595 N N . LYS A 1 72 ? -6.193 5.118 -4.585 1.00 85.56 72 LYS A N 1
ATOM 596 C CA . LYS A 1 72 ? -5.948 6.480 -5.055 1.00 85.56 72 LYS A CA 1
ATOM 597 C C . LYS A 1 72 ? -6.962 7.461 -4.480 1.00 85.56 72 LYS A C 1
ATOM 599 O O . LYS A 1 72 ? -6.574 8.562 -4.092 1.00 85.56 72 LYS A O 1
ATOM 604 N N . SER A 1 73 ? -8.234 7.072 -4.396 1.00 88.44 73 SER A N 1
ATOM 605 C CA . SER A 1 73 ? -9.278 7.860 -3.740 1.00 88.44 73 SER A CA 1
ATOM 606 C C . SER A 1 73 ? -8.961 8.089 -2.260 1.00 88.44 73 SER A C 1
ATOM 608 O O . SER A 1 73 ? -9.020 9.231 -1.808 1.00 88.44 73 SER A O 1
ATOM 610 N N . GLU A 1 74 ? -8.559 7.052 -1.518 1.00 88.19 74 GLU A N 1
ATOM 611 C CA . GLU A 1 74 ? -8.195 7.192 -0.100 1.00 88.19 74 GLU A CA 1
ATOM 612 C C . GLU A 1 74 ? -6.963 8.090 0.079 1.00 88.19 74 GLU A C 1
ATOM 614 O O . GLU A 1 74 ? -7.020 9.057 0.832 1.00 88.19 74 GLU A O 1
ATOM 619 N N . ILE A 1 75 ? -5.882 7.866 -0.678 1.00 87.94 75 ILE A N 1
ATOM 620 C CA . ILE A 1 75 ? -4.681 8.721 -0.645 1.00 87.94 75 ILE A CA 1
ATOM 621 C C . ILE A 1 75 ? -5.005 10.163 -1.064 1.00 87.94 75 ILE A C 1
ATOM 623 O O . ILE A 1 75 ? -4.432 11.114 -0.535 1.00 87.94 75 ILE A O 1
ATOM 627 N N . SER A 1 76 ? -5.955 10.372 -1.977 1.00 85.62 76 SER A N 1
ATOM 628 C CA . SER A 1 76 ? -6.360 11.721 -2.390 1.00 85.62 76 SER A CA 1
ATOM 629 C C . SER A 1 76 ? -7.033 12.513 -1.267 1.00 85.62 76 SER A C 1
ATOM 631 O O . SER A 1 76 ? -6.953 13.745 -1.289 1.00 85.62 76 SER A O 1
ATOM 633 N N . GLN A 1 77 ? -7.638 11.832 -0.286 1.00 87.00 77 GLN A N 1
ATOM 634 C CA . GLN A 1 77 ? -8.222 12.450 0.910 1.00 87.00 77 GLN A CA 1
ATOM 635 C C . GLN A 1 77 ? -7.167 12.905 1.928 1.00 87.00 77 GLN A C 1
ATOM 637 O O . GLN A 1 77 ? -7.502 13.644 2.855 1.00 87.00 77 GLN A O 1
ATOM 642 N N . TYR A 1 78 ? -5.903 12.493 1.778 1.00 85.31 78 TYR A N 1
ATOM 643 C CA . TYR A 1 78 ? -4.836 12.922 2.677 1.00 85.31 78 TYR A CA 1
ATOM 644 C C . TYR A 1 78 ? -4.581 14.427 2.512 1.00 85.31 78 TYR A C 1
ATOM 646 O O . TYR A 1 78 ? -4.757 14.972 1.411 1.00 85.31 78 TYR A O 1
ATOM 654 N N . PRO A 1 79 ? -4.150 15.112 3.590 1.00 84.00 79 PRO A N 1
ATOM 655 C CA . PRO A 1 79 ? -3.742 16.507 3.495 1.00 84.00 79 PRO A CA 1
ATOM 656 C C . PRO A 1 79 ? -2.632 16.666 2.448 1.00 84.00 79 PRO A C 1
ATOM 658 O O . PRO A 1 79 ? -1.784 15.785 2.290 1.00 84.00 79 PRO A O 1
ATOM 661 N N . GLU A 1 80 ? -2.648 17.783 1.715 1.00 82.38 80 GLU A N 1
ATOM 662 C CA . GLU A 1 80 ? -1.563 18.117 0.786 1.00 82.38 80 GLU A CA 1
ATOM 663 C C . GLU A 1 80 ? -0.224 18.156 1.531 1.00 82.38 80 GLU A C 1
ATOM 665 O O . GLU A 1 80 ? -0.078 18.835 2.549 1.00 82.38 80 GLU A O 1
ATOM 670 N N . GLY A 1 81 ? 0.736 17.379 1.031 1.00 85.38 81 GLY A N 1
ATOM 671 C CA . GLY A 1 81 ? 2.055 17.215 1.622 1.00 85.38 81 GLY A CA 1
ATOM 672 C C . GLY A 1 81 ? 2.858 16.113 0.934 1.00 85.38 81 GLY A C 1
ATOM 673 O O . GLY A 1 81 ? 2.327 15.339 0.134 1.00 85.38 81 GLY A O 1
ATOM 674 N N . GLU A 1 82 ? 4.134 16.013 1.307 1.00 86.19 82 GLU A N 1
ATOM 675 C CA . GLU A 1 82 ? 5.110 15.098 0.697 1.00 86.19 82 GLU A CA 1
ATOM 676 C C . GLU A 1 82 ? 4.658 13.629 0.736 1.00 86.19 82 GLU A C 1
ATOM 678 O O . GLU A 1 82 ? 4.909 12.864 -0.197 1.00 86.19 82 GLU A O 1
ATOM 683 N N . LEU A 1 83 ? 3.925 13.235 1.782 1.00 86.56 83 LEU A N 1
ATOM 684 C CA . LEU A 1 83 ? 3.391 11.883 1.922 1.00 86.56 83 LEU A CA 1
ATOM 685 C C . LEU A 1 83 ? 2.328 11.564 0.863 1.00 86.56 83 LEU A C 1
ATOM 687 O O . LEU A 1 83 ? 2.341 10.465 0.312 1.00 86.56 83 LEU A O 1
ATOM 691 N N . LYS A 1 84 ? 1.442 12.518 0.545 1.00 88.19 84 LYS A N 1
ATOM 692 C CA . LYS A 1 84 ? 0.417 12.359 -0.496 1.00 88.19 84 LYS A CA 1
ATOM 693 C C . LYS A 1 84 ? 1.068 12.220 -1.866 1.00 88.19 84 LYS A C 1
ATOM 695 O O . LYS A 1 84 ? 0.746 11.290 -2.597 1.00 88.19 84 LYS A O 1
ATOM 700 N N . GLU A 1 85 ? 1.997 13.114 -2.198 1.00 89.19 85 GLU A N 1
ATOM 701 C CA . GLU A 1 85 ? 2.724 13.066 -3.472 1.00 89.19 85 GLU A CA 1
ATOM 702 C C . GLU A 1 85 ? 3.511 11.761 -3.615 1.00 89.19 85 GLU A C 1
ATOM 704 O O . GLU A 1 85 ? 3.405 11.080 -4.634 1.00 89.19 85 GLU A O 1
ATOM 709 N N . SER A 1 86 ? 4.225 11.357 -2.562 1.00 88.81 86 SER A N 1
ATOM 710 C CA . SER A 1 86 ? 4.987 10.107 -2.546 1.00 88.81 86 SER A CA 1
ATOM 711 C C . SER A 1 86 ? 4.087 8.881 -2.688 1.00 88.81 86 SER A C 1
ATOM 713 O O . SER A 1 86 ? 4.418 7.964 -3.436 1.00 88.81 86 SER A O 1
ATOM 715 N N . ALA A 1 87 ? 2.939 8.854 -2.007 1.00 89.44 87 ALA A N 1
ATOM 716 C CA . ALA A 1 87 ? 1.986 7.756 -2.115 1.00 89.44 87 ALA A CA 1
ATOM 717 C C . ALA A 1 87 ? 1.351 7.691 -3.510 1.00 89.44 87 ALA A C 1
ATOM 719 O O . ALA A 1 87 ? 1.266 6.607 -4.077 1.00 89.44 87 ALA A O 1
ATOM 720 N N . ILE A 1 88 ? 0.977 8.829 -4.105 1.00 88.19 88 ILE A N 1
ATOM 721 C CA . ILE A 1 88 ? 0.484 8.872 -5.490 1.00 88.19 88 ILE A CA 1
ATOM 722 C C . ILE A 1 88 ? 1.561 8.398 -6.470 1.00 88.19 88 ILE A C 1
ATOM 724 O O . ILE A 1 88 ? 1.244 7.669 -7.402 1.00 88.19 88 ILE A O 1
ATOM 728 N N . ASN A 1 89 ? 2.827 8.756 -6.261 1.00 87.69 89 ASN A N 1
ATOM 729 C CA . ASN A 1 89 ? 3.912 8.302 -7.126 1.00 87.69 89 ASN A CA 1
ATOM 730 C C . ASN A 1 89 ? 4.133 6.782 -7.033 1.00 87.69 89 ASN A C 1
ATOM 732 O O . ASN A 1 89 ? 4.266 6.116 -8.052 1.00 87.69 89 ASN A O 1
ATOM 736 N N . VAL A 1 90 ? 4.109 6.220 -5.819 1.00 86.94 90 VAL A N 1
ATOM 737 C CA . VAL A 1 90 ? 4.166 4.761 -5.610 1.00 86.94 90 VAL A CA 1
ATOM 738 C C . VAL A 1 90 ? 2.985 4.068 -6.277 1.00 86.94 90 VAL A C 1
ATOM 740 O O . VAL A 1 90 ? 3.163 3.038 -6.914 1.00 86.94 90 VAL A O 1
ATOM 743 N N . LEU A 1 91 ? 1.791 4.646 -6.146 1.0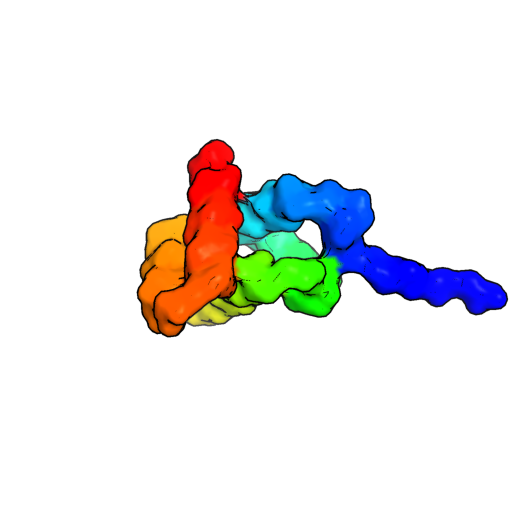0 86.50 91 LEU A N 1
ATOM 744 C CA . LEU A 1 91 ? 0.597 4.175 -6.828 1.00 86.50 91 LEU A CA 1
ATOM 745 C C . LEU A 1 91 ? 0.817 4.157 -8.358 1.00 86.50 91 LEU A C 1
ATOM 747 O O . LEU A 1 91 ? 0.645 3.118 -8.989 1.00 86.50 91 LEU A O 1
ATOM 751 N N . LEU A 1 92 ? 1.276 5.255 -8.956 1.00 86.06 92 LEU A N 1
ATOM 752 C CA . LEU A 1 92 ? 1.536 5.305 -10.398 1.00 86.06 92 LEU A CA 1
ATOM 753 C C . LEU A 1 92 ? 2.550 4.247 -10.856 1.00 86.06 92 LEU A C 1
ATOM 755 O O . LEU A 1 92 ? 2.385 3.686 -11.932 1.00 86.06 92 LEU A O 1
ATOM 759 N N . ASP A 1 93 ? 3.555 3.945 -10.035 1.00 84.19 93 ASP A N 1
ATOM 760 C CA . ASP A 1 93 ? 4.569 2.930 -10.339 1.00 84.19 93 ASP A CA 1
ATOM 761 C C . ASP A 1 93 ? 4.003 1.495 -10.328 1.00 84.19 93 ASP A C 1
ATOM 763 O O . ASP A 1 93 ? 4.407 0.663 -11.138 1.00 84.19 93 ASP A O 1
ATOM 767 N N . ILE A 1 94 ? 3.018 1.209 -9.464 1.00 80.75 94 ILE A N 1
ATOM 768 C CA . ILE A 1 94 ? 2.358 -0.109 -9.385 1.00 80.75 94 ILE A CA 1
ATOM 769 C C . ILE A 1 94 ? 1.182 -0.286 -10.359 1.00 80.75 94 ILE A C 1
ATOM 771 O O . ILE A 1 94 ? 0.678 -1.401 -10.493 1.00 80.75 94 ILE A O 1
ATOM 775 N N . GLU A 1 95 ? 0.703 0.787 -10.998 1.00 76.56 95 GLU A N 1
ATOM 776 C CA . GLU A 1 95 ? -0.338 0.721 -12.042 1.00 76.56 95 GLU A CA 1
ATOM 777 C C . GLU A 1 95 ? 0.204 0.090 -13.344 1.00 76.56 95 GLU A C 1
ATOM 779 O O . GLU A 1 95 ? -0.579 -0.420 -14.147 1.00 76.56 95 GLU A O 1
ATOM 784 N N . THR A 1 96 ? 1.531 0.109 -13.532 1.00 53.78 96 THR A N 1
ATOM 785 C CA . THR A 1 96 ? 2.243 -0.305 -14.756 1.00 53.78 96 THR A CA 1
ATOM 786 C C . THR A 1 96 ? 2.387 -1.808 -14.982 1.00 53.78 96 THR A C 1
ATOM 788 O O . THR A 1 96 ? 2.573 -2.575 -14.006 1.00 53.78 96 THR A O 1
#

Organism: NCBI:txid408172

Foldseek 3Di:
DDDDPLQACVVVDLLVLLVLLLCLQPPVVSVVVCVVVPDLVSYPDPLSSLLNVVQVVVCVVVVHGDDLVSSLVVLVPDPDDPSSVVNVVSSVSSVD

Sequence (96 aa):
MTQTDVDSFKSFGPNFQNCVLQAALIDRDFFEKIFETLKEEYFTSEAHKSIWLEIRKLFNKYNAAPTYDTLKSEISQYPEGELKESAINVLLDIET

pLDDT: mean 79.27, std 11.9, range [37.41, 89.44]

Secondary structure (DSSP, 8-state):
--------GGGT-HHHHHHHHHHHHH-HHHHHHHHHH--GGG--SHHHHHHHHHHHHHHHHHSSPPPHHHHHHHHHTSPSSHHHHHHHHHHHHH--

InterPro domains:
  IPR007693 DNA helicase, DnaB-like, N-terminal [PF00772] (18-80)
  IPR016136 DNA helicase DnaB, N-terminal/DNA primase DnaG, C-terminal [G3DSA:1.10.860.10] (14-94)
  IPR036185 DNA helicase, DnaB-like, N-terminal domain superfamily [SSF48024] (16-77)